Protein AF-K6XM88-F1 (afdb_monomer_lite)

Foldseek 3Di:
DDLCVLCVVLVHHSVVSVCVVVVVDDDDQVVVQSNCVVVVDRDDDDDD

Sequence (48 aa):
MSQTQYAVFIDLSAKTLWDIEKGNTDPILSVLSKVFRPAGMNIIAQAE

Organism: NCBI:txid493475

pLDDT: mean 92.31, std 5.43, range [65.19, 97.06]

Structure (mmCIF, N/CA/C/O backbone):
data_AF-K6XM88-F1
#
_entry.id   AF-K6XM88-F1
#
loop_
_atom_site.group_PDB
_atom_site.id
_atom_site.type_symbol
_atom_site.label_atom_id
_atom_site.label_alt_id
_atom_site.label_comp_id
_atom_site.label_asym_id
_atom_site.label_entity_id
_atom_site.label_seq_id
_atom_site.pdbx_PDB_ins_code
_atom_site.Cartn_x
_atom_site.Cartn_y
_atom_site.Cartn_z
_atom_site.occupancy
_atom_site.B_iso_or_equiv
_atom_site.auth_seq_id
_atom_site.auth_comp_id
_atom_site.auth_asym_id
_atom_site.auth_atom_id
_atom_site.pdbx_PDB_model_num
ATOM 1 N N . MET A 1 1 ? -15.585 0.228 2.181 1.00 85.50 1 MET A N 1
ATOM 2 C CA . MET A 1 1 ? -14.346 -0.231 2.843 1.00 85.50 1 MET A CA 1
ATOM 3 C C . MET A 1 1 ? -13.348 0.914 2.796 1.00 85.50 1 MET A C 1
ATOM 5 O O . MET A 1 1 ? -13.217 1.513 1.738 1.00 85.50 1 MET A O 1
ATOM 9 N N . SER A 1 2 ? -12.726 1.280 3.917 1.00 95.31 2 SER A N 1
ATOM 10 C CA . SER A 1 2 ? -11.671 2.307 3.940 1.00 95.31 2 SER A CA 1
ATOM 11 C C . SER A 1 2 ? -10.330 1.745 3.453 1.00 95.31 2 SER A C 1
ATOM 13 O O . SER A 1 2 ? -10.146 0.529 3.442 1.00 95.31 2 SER A O 1
ATOM 15 N N . GLN A 1 3 ? -9.372 2.611 3.100 1.00 94.75 3 GLN A N 1
ATOM 16 C CA . GLN A 1 3 ? -8.022 2.191 2.694 1.00 94.75 3 GLN A CA 1
ATOM 17 C C . GLN A 1 3 ? -7.345 1.331 3.776 1.00 94.75 3 GLN A C 1
ATOM 19 O O . GLN A 1 3 ? -6.789 0.281 3.477 1.00 94.75 3 GLN A O 1
ATOM 24 N N . THR A 1 4 ? -7.463 1.714 5.052 1.00 96.19 4 THR A N 1
ATOM 25 C CA . THR A 1 4 ? -6.917 0.940 6.178 1.00 96.19 4 THR A CA 1
ATOM 26 C C . THR A 1 4 ? -7.579 -0.428 6.310 1.00 96.19 4 THR A C 1
ATOM 28 O O . THR A 1 4 ? -6.892 -1.423 6.522 1.00 96.19 4 THR A O 1
ATOM 31 N N . GLN A 1 5 ? -8.906 -0.498 6.154 1.00 97.06 5 GLN A N 1
ATOM 32 C CA . GLN A 1 5 ? -9.625 -1.775 6.158 1.00 97.06 5 GLN A CA 1
ATOM 33 C C . GLN A 1 5 ? -9.197 -2.652 4.978 1.00 97.06 5 GLN A C 1
ATOM 35 O O . GLN A 1 5 ? -9.047 -3.859 5.147 1.00 97.06 5 GLN A O 1
ATOM 40 N N . TYR A 1 6 ? -8.961 -2.052 3.808 1.00 96.38 6 TYR A N 1
ATOM 41 C CA . TYR A 1 6 ? -8.487 -2.782 2.639 1.00 96.38 6 TYR A CA 1
ATOM 42 C C . TYR A 1 6 ? -7.072 -3.316 2.832 1.00 96.38 6 TYR A C 1
ATOM 44 O O . TYR A 1 6 ? -6.836 -4.487 2.566 1.00 96.38 6 TYR A O 1
ATOM 52 N N . ALA A 1 7 ? -6.159 -2.499 3.360 1.00 96.56 7 ALA A N 1
ATOM 53 C C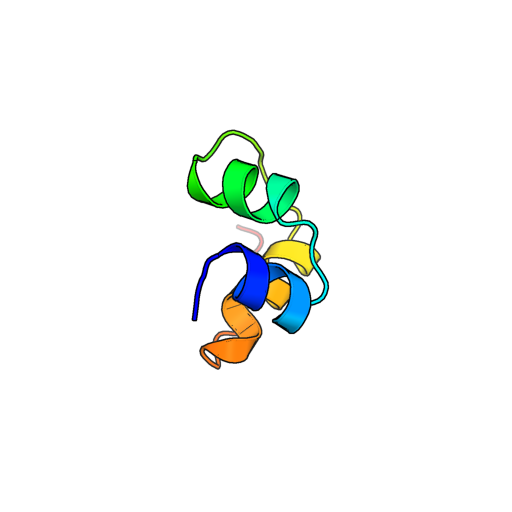A . ALA A 1 7 ? -4.786 -2.901 3.644 1.00 96.56 7 ALA A CA 1
ATOM 54 C C . ALA A 1 7 ? -4.741 -4.117 4.586 1.00 96.56 7 ALA A C 1
ATOM 56 O O . ALA A 1 7 ? -4.058 -5.096 4.296 1.00 96.56 7 ALA A O 1
ATOM 57 N N . VAL A 1 8 ? -5.552 -4.106 5.652 1.00 96.75 8 VAL A N 1
ATOM 58 C CA . VAL A 1 8 ? -5.712 -5.261 6.554 1.00 96.75 8 VAL A CA 1
ATOM 59 C C . VAL A 1 8 ? -6.275 -6.475 5.811 1.00 96.75 8 VAL A C 1
ATOM 61 O O . VAL A 1 8 ? -5.782 -7.584 5.990 1.00 96.75 8 VAL A O 1
ATOM 64 N N . PHE A 1 9 ? -7.279 -6.277 4.955 1.00 96.12 9 PHE A N 1
ATOM 65 C CA . PHE A 1 9 ? -7.900 -7.354 4.183 1.00 96.12 9 PHE A CA 1
ATOM 66 C C . PHE A 1 9 ? -6.930 -8.050 3.209 1.00 96.12 9 PHE A C 1
ATOM 68 O O . PHE A 1 9 ? -7.002 -9.267 3.056 1.00 96.12 9 PHE A O 1
ATOM 75 N N . ILE A 1 10 ? -6.007 -7.312 2.581 1.00 95.25 10 ILE A N 1
ATOM 76 C CA . ILE A 1 10 ? -5.000 -7.867 1.654 1.00 95.25 10 ILE A CA 1
ATOM 77 C C . ILE A 1 10 ? -3.657 -8.205 2.320 1.00 95.25 10 ILE A C 1
ATOM 79 O O . ILE A 1 10 ? -2.693 -8.520 1.615 1.00 95.25 10 ILE A O 1
ATOM 83 N N . ASP A 1 11 ? -3.581 -8.138 3.653 1.00 95.56 11 ASP A N 1
ATOM 84 C CA . ASP A 1 11 ? -2.357 -8.373 4.425 1.00 95.56 11 ASP A CA 1
ATOM 85 C C . ASP A 1 11 ? -1.186 -7.483 3.947 1.00 95.56 11 ASP A C 1
ATOM 87 O O . ASP A 1 11 ? -0.129 -7.944 3.495 1.00 95.56 11 ASP A O 1
ATOM 91 N N . LEU A 1 12 ? -1.420 -6.167 3.980 1.00 95.19 12 LEU A N 1
ATOM 92 C CA . LEU A 1 12 ? -0.461 -5.120 3.640 1.00 95.19 12 LEU A CA 1
ATOM 93 C C . LEU A 1 12 ? -0.540 -3.973 4.659 1.00 95.19 12 LEU A C 1
ATOM 95 O O . LEU A 1 12 ? -1.592 -3.692 5.231 1.00 95.19 12 LEU A O 1
ATOM 99 N N . SER A 1 13 ? 0.565 -3.257 4.875 1.00 95.56 13 SER A N 1
ATOM 100 C CA . SER A 1 13 ? 0.519 -2.062 5.721 1.00 95.56 13 SER A CA 1
ATOM 101 C C . SER A 1 13 ? -0.247 -0.933 5.017 1.00 95.56 13 SER A C 1
ATOM 103 O O . SER A 1 13 ? -0.100 -0.730 3.808 1.00 95.56 13 SER A O 1
ATOM 105 N N . ALA A 1 14 ? -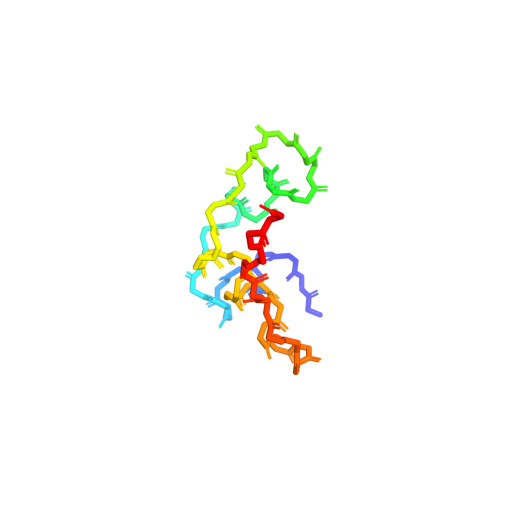1.031 -0.157 5.773 1.00 96.19 14 ALA A N 1
ATOM 106 C CA . ALA A 1 14 ? -1.767 0.987 5.224 1.00 96.19 14 ALA A CA 1
ATOM 107 C C . ALA A 1 14 ? -0.829 2.034 4.601 1.00 96.19 14 ALA A C 1
ATOM 109 O O . ALA A 1 14 ? -1.147 2.606 3.563 1.00 96.19 14 ALA A O 1
ATOM 110 N N . LYS A 1 15 ? 0.358 2.232 5.193 1.00 96.00 15 LYS A N 1
ATOM 111 C CA . LYS A 1 15 ? 1.389 3.123 4.650 1.00 96.00 15 LYS A CA 1
ATOM 112 C C . LYS A 1 15 ? 1.897 2.636 3.293 1.00 96.00 15 LYS A C 1
ATOM 114 O O . LYS A 1 15 ? 1.961 3.426 2.364 1.00 96.00 15 LYS A O 1
ATOM 119 N N . THR A 1 16 ? 2.210 1.346 3.168 1.00 94.75 16 THR A N 1
ATOM 120 C CA . THR A 1 16 ? 2.668 0.756 1.901 1.00 94.75 16 THR A CA 1
ATOM 121 C C . THR A 1 16 ? 1.600 0.879 0.820 1.00 94.75 16 THR A C 1
ATOM 123 O O . THR A 1 16 ? 1.919 1.265 -0.296 1.00 94.75 16 THR A O 1
ATOM 126 N N . LEU A 1 17 ? 0.334 0.594 1.148 1.00 95.81 17 LEU A N 1
ATOM 127 C CA . LEU A 1 17 ? -0.770 0.746 0.200 1.00 95.81 17 LEU A CA 1
ATOM 128 C C . LEU A 1 17 ? -0.898 2.202 -0.271 1.00 95.81 17 LEU A C 1
ATOM 130 O O . LEU A 1 17 ? -1.022 2.454 -1.464 1.00 95.81 17 LEU A O 1
ATOM 134 N N . TRP A 1 18 ? -0.797 3.157 0.655 1.00 96.12 18 TRP A N 1
ATOM 135 C CA . TRP A 1 18 ? -0.826 4.581 0.332 1.00 96.12 18 TRP A CA 1
ATOM 136 C C . TRP A 1 18 ? 0.360 5.013 -0.542 1.00 96.12 18 TRP A C 1
ATOM 138 O O . TRP A 1 18 ? 0.160 5.723 -1.524 1.00 96.12 18 TRP A O 1
ATOM 148 N N . ASP A 1 19 ? 1.577 4.560 -0.227 1.00 96.12 19 ASP A N 1
ATOM 149 C CA . ASP A 1 19 ? 2.778 4.869 -1.010 1.00 96.12 19 ASP A CA 1
ATOM 150 C C . ASP A 1 19 ? 2.673 4.303 -2.444 1.00 96.12 19 ASP A C 1
ATOM 152 O O . ASP A 1 19 ? 3.069 4.979 -3.392 1.00 96.12 19 ASP A O 1
ATOM 156 N N . ILE A 1 20 ? 2.058 3.127 -2.626 1.00 94.50 20 ILE A N 1
ATOM 157 C CA . ILE A 1 20 ? 1.759 2.549 -3.949 1.00 94.50 20 ILE A CA 1
ATOM 158 C C . ILE A 1 20 ? 0.714 3.382 -4.697 1.00 94.50 20 ILE A C 1
ATOM 160 O O . ILE A 1 20 ? 0.936 3.760 -5.843 1.00 94.50 20 ILE A O 1
ATOM 164 N N . GLU A 1 21 ? -0.418 3.699 -4.064 1.00 92.44 21 GLU A N 1
ATOM 165 C CA . GLU A 1 21 ? -1.500 4.470 -4.694 1.00 92.44 21 GLU A CA 1
ATOM 166 C C . GLU A 1 21 ? -1.068 5.885 -5.102 1.00 92.44 21 GLU A C 1
ATOM 168 O O . GLU A 1 21 ? -1.607 6.453 -6.053 1.00 92.44 21 GLU A O 1
ATOM 173 N N . LYS A 1 22 ? -0.103 6.471 -4.386 1.00 95.44 22 LYS A N 1
ATOM 174 C CA . LYS A 1 22 ? 0.481 7.777 -4.714 1.00 95.44 22 LYS A CA 1
ATOM 175 C C . LYS A 1 22 ? 1.621 7.713 -5.728 1.00 95.44 22 LYS A C 1
ATOM 177 O O . LYS A 1 22 ? 2.049 8.771 -6.179 1.00 95.44 22 LYS A O 1
ATOM 182 N N . GLY A 1 23 ? 2.095 6.520 -6.092 1.00 92.12 23 GLY A N 1
ATOM 183 C CA . GLY A 1 23 ? 3.266 6.360 -6.955 1.00 92.12 23 GLY A CA 1
ATOM 184 C C . GLY A 1 23 ? 4.578 6.776 -6.280 1.00 92.12 23 GLY A C 1
ATOM 185 O O . GLY A 1 23 ? 5.532 7.132 -6.959 1.00 92.12 23 GLY A O 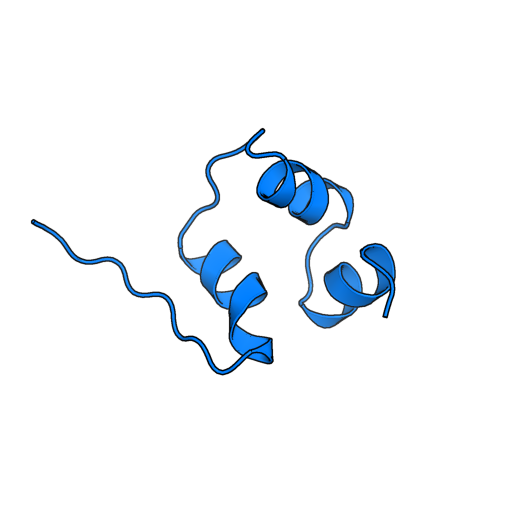1
ATOM 186 N N . ASN A 1 24 ? 4.636 6.750 -4.943 1.00 94.06 24 ASN A N 1
ATOM 187 C CA . ASN A 1 24 ? 5.839 7.068 -4.162 1.00 94.06 24 ASN A CA 1
ATOM 188 C C . ASN A 1 24 ? 6.816 5.882 -4.067 1.00 94.06 24 ASN A C 1
ATOM 190 O O . ASN A 1 24 ? 7.877 5.987 -3.451 1.00 94.06 24 ASN A O 1
ATOM 194 N N . THR A 1 25 ? 6.433 4.713 -4.570 1.00 91.25 25 THR A N 1
ATOM 195 C CA . THR A 1 25 ? 7.217 3.478 -4.510 1.00 91.25 25 THR A CA 1
ATOM 196 C C . THR A 1 25 ? 6.855 2.600 -5.692 1.00 91.25 25 THR A C 1
ATOM 198 O O . THR A 1 25 ? 5.679 2.497 -6.031 1.0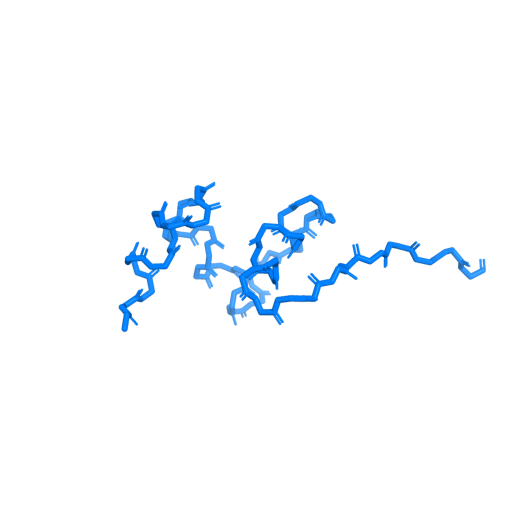0 91.25 25 THR A O 1
ATOM 201 N N . ASP A 1 26 ? 7.859 1.918 -6.243 1.00 89.94 26 ASP A N 1
ATOM 202 C CA . ASP A 1 26 ? 7.691 0.853 -7.227 1.00 89.94 26 ASP A CA 1
ATOM 203 C C . ASP A 1 26 ? 7.514 -0.494 -6.505 1.00 89.94 26 ASP A C 1
ATOM 205 O O . ASP A 1 26 ? 8.486 -1.068 -5.996 1.00 89.94 26 ASP A O 1
ATOM 209 N N . PRO A 1 27 ? 6.280 -1.015 -6.381 1.00 89.81 27 PRO A N 1
ATOM 210 C CA . PRO A 1 27 ? 6.046 -2.290 -5.723 1.00 89.81 27 PRO A CA 1
ATOM 211 C C . PRO A 1 27 ? 6.535 -3.461 -6.577 1.00 89.81 27 PRO A C 1
ATOM 213 O O . PRO A 1 27 ? 6.336 -3.515 -7.790 1.00 89.81 27 PRO A O 1
ATOM 216 N N . ILE A 1 28 ? 7.080 -4.479 -5.913 1.00 92.94 28 ILE A N 1
ATOM 217 C CA . ILE A 1 28 ? 7.367 -5.765 -6.553 1.00 92.94 28 ILE A CA 1
ATOM 218 C C . ILE A 1 28 ? 6.072 -6.485 -6.968 1.00 92.94 28 ILE A C 1
ATOM 220 O O . ILE A 1 28 ? 5.007 -6.298 -6.371 1.00 92.94 28 ILE A O 1
ATOM 224 N N . LEU A 1 29 ? 6.178 -7.389 -7.947 1.00 89.94 29 LEU A N 1
ATOM 225 C CA . LEU A 1 29 ? 5.042 -8.122 -8.523 1.00 89.94 29 LEU A CA 1
ATOM 226 C C . LEU A 1 29 ? 4.161 -8.836 -7.480 1.00 89.94 29 LEU A C 1
ATOM 228 O O . LEU A 1 29 ? 2.937 -8.866 -7.617 1.00 89.94 29 LEU A O 1
ATOM 232 N N . SER A 1 30 ? 4.755 -9.395 -6.420 1.00 89.81 30 SER A N 1
ATOM 233 C CA . SER A 1 30 ? 4.005 -10.093 -5.365 1.00 89.81 30 SER A CA 1
ATOM 234 C C . SER A 1 30 ? 3.086 -9.156 -4.575 1.00 89.81 30 SER A C 1
ATOM 23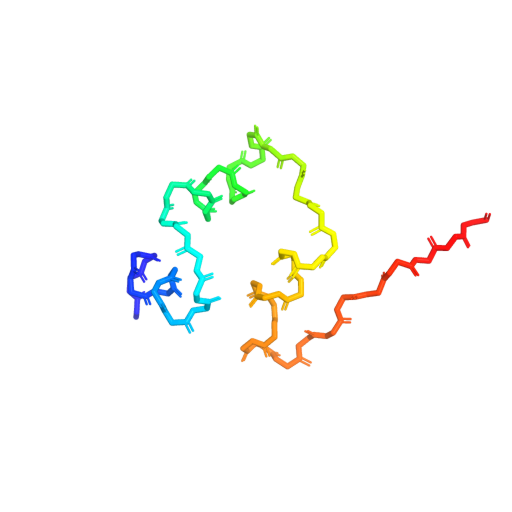6 O O . SER A 1 30 ? 1.985 -9.549 -4.187 1.00 89.81 30 SER A O 1
ATOM 238 N N . VAL A 1 31 ? 3.500 -7.901 -4.385 1.00 93.31 31 VAL A N 1
ATOM 239 C CA . VAL A 1 31 ? 2.701 -6.869 -3.718 1.00 93.31 31 VAL A CA 1
ATOM 240 C C . VAL A 1 31 ? 1.556 -6.422 -4.622 1.00 93.31 31 VAL A C 1
ATOM 242 O O . VAL A 1 31 ? 0.413 -6.389 -4.173 1.00 93.31 31 VAL A O 1
ATOM 245 N N . LEU A 1 32 ? 1.824 -6.178 -5.907 1.00 93.44 32 LEU A N 1
ATOM 246 C CA . LEU A 1 32 ? 0.776 -5.869 -6.887 1.00 93.44 32 LEU A CA 1
ATOM 247 C C . LEU A 1 32 ? -0.258 -6.998 -6.980 1.00 93.44 32 LEU A C 1
ATOM 249 O O . LEU A 1 32 ? -1.461 -6.748 -6.983 1.00 93.44 32 LEU A O 1
ATOM 253 N N . SER A 1 33 ? 0.199 -8.250 -6.955 1.00 92.94 33 SER A N 1
ATOM 254 C CA . SER A 1 33 ? -0.687 -9.416 -6.939 1.00 92.94 33 SER A CA 1
ATOM 255 C C . SER A 1 33 ? -1.616 -9.404 -5.721 1.00 92.94 33 SER A C 1
ATOM 257 O O . SER A 1 33 ? -2.814 -9.613 -5.877 1.00 92.94 33 SER A O 1
ATOM 259 N N . LYS A 1 34 ? -1.112 -9.101 -4.514 1.00 93.50 34 LYS A N 1
ATOM 260 C CA . LYS A 1 34 ? -1.953 -8.945 -3.310 1.00 93.50 34 LYS A CA 1
ATOM 261 C C . LYS A 1 34 ? -2.994 -7.831 -3.473 1.00 93.50 34 LYS A C 1
ATOM 263 O O . LYS A 1 34 ? -4.154 -8.036 -3.125 1.00 93.50 34 LYS A O 1
ATOM 268 N N . VAL A 1 35 ? -2.591 -6.684 -4.022 1.00 94.62 35 VAL A N 1
ATOM 269 C CA . VAL A 1 35 ? -3.455 -5.505 -4.207 1.00 94.62 35 VAL A CA 1
ATOM 270 C C . VAL A 1 35 ? -4.597 -5.773 -5.187 1.00 94.62 35 VAL A C 1
ATOM 272 O O . VAL A 1 35 ? -5.707 -5.304 -4.955 1.00 94.62 35 VAL A O 1
ATOM 275 N N . PHE A 1 36 ? -4.360 -6.531 -6.257 1.00 94.19 36 PHE A N 1
ATOM 276 C CA . PHE A 1 36 ? -5.340 -6.721 -7.332 1.00 94.19 36 PHE A CA 1
ATOM 277 C C . PHE A 1 36 ? -6.099 -8.053 -7.283 1.00 94.19 36 PHE A C 1
ATOM 279 O O . PHE A 1 36 ? -7.164 -8.173 -7.894 1.00 94.19 36 PHE A O 1
ATOM 286 N N . ARG A 1 37 ? -5.629 -9.032 -6.501 1.00 93.06 37 ARG A N 1
ATOM 287 C CA . ARG A 1 37 ? -6.294 -10.333 -6.324 1.00 93.06 37 ARG A CA 1
ATOM 288 C C . ARG A 1 37 ? -7.764 -10.230 -5.887 1.00 93.06 37 ARG A C 1
ATOM 290 O O . ARG A 1 37 ? -8.566 -10.989 -6.430 1.00 93.06 37 ARG A O 1
ATOM 297 N N . PRO A 1 38 ? -8.170 -9.313 -4.985 1.00 93.75 38 PRO A N 1
ATOM 298 C CA . PRO A 1 38 ? -9.584 -9.130 -4.644 1.00 93.75 38 PRO A CA 1
ATOM 299 C C . PRO A 1 38 ? -10.478 -8.720 -5.813 1.00 93.75 38 PRO A C 1
ATOM 301 O O . PRO A 1 38 ? -11.671 -9.003 -5.795 1.00 93.75 38 PRO A O 1
ATOM 304 N N . ALA A 1 39 ? -9.907 -8.075 -6.832 1.00 91.50 39 ALA A N 1
ATOM 305 C CA . ALA A 1 39 ? -10.611 -7.693 -8.050 1.00 91.50 39 ALA A CA 1
ATOM 306 C C . ALA A 1 39 ? -10.634 -8.819 -9.103 1.00 91.50 39 ALA A C 1
ATOM 308 O O . ALA A 1 39 ? -11.045 -8.590 -10.236 1.00 91.50 39 ALA A O 1
ATOM 309 N N . GLY A 1 40 ? -10.157 -10.023 -8.763 1.00 93.06 40 GLY A N 1
ATOM 310 C CA . GLY A 1 40 ? -10.041 -11.142 -9.702 1.00 93.06 40 GLY A CA 1
ATOM 311 C C . GLY A 1 40 ? -8.946 -10.953 -10.755 1.00 93.06 40 GLY A C 1
ATOM 312 O O . GLY A 1 40 ? -8.869 -11.729 -11.704 1.00 93.06 40 GLY A O 1
ATOM 313 N N . MET A 1 41 ? -8.093 -9.938 -10.598 1.00 93.56 41 MET A N 1
ATOM 314 C CA . MET A 1 41 ? -6.998 -9.655 -11.517 1.00 93.56 41 MET A CA 1
ATOM 315 C C . MET A 1 41 ? -5.729 -10.376 -11.066 1.00 93.56 41 MET A C 1
ATOM 317 O O . MET A 1 41 ? -5.315 -10.276 -9.910 1.00 93.56 41 MET A O 1
ATOM 321 N N . ASN A 1 42 ? -5.098 -11.081 -12.003 1.00 86.88 42 ASN A N 1
ATOM 322 C CA . ASN A 1 42 ? -3.809 -11.723 -11.795 1.00 86.88 42 ASN A CA 1
ATOM 323 C C . ASN A 1 42 ? -2.735 -10.943 -12.558 1.00 86.88 42 ASN A C 1
ATOM 325 O O . ASN A 1 42 ? -2.734 -10.938 -13.788 1.00 86.88 42 ASN A O 1
ATOM 329 N N . ILE A 1 43 ? -1.855 -10.257 -11.831 1.00 90.69 43 ILE A N 1
ATOM 330 C CA . ILE A 1 43 ? -0.768 -9.483 -12.433 1.00 90.69 43 ILE A CA 1
ATOM 331 C C . ILE A 1 43 ? 0.382 -10.439 -12.743 1.00 90.69 43 ILE A C 1
ATOM 333 O O . ILE A 1 43 ? 0.860 -11.150 -11.860 1.00 90.69 43 ILE A O 1
ATOM 337 N N . ILE A 1 44 ? 0.839 -10.438 -13.992 1.00 88.56 44 ILE A N 1
ATOM 338 C CA . ILE A 1 44 ? 1.986 -11.225 -14.447 1.00 88.56 44 ILE A CA 1
ATOM 339 C C . ILE A 1 44 ? 3.070 -10.285 -14.968 1.00 88.56 44 ILE A C 1
ATOM 341 O O . ILE A 1 44 ? 2.767 -9.273 -15.595 1.00 88.56 44 ILE A O 1
ATOM 345 N N . ALA A 1 45 ? 4.333 -10.619 -14.712 1.00 86.88 45 ALA A N 1
ATOM 346 C CA . ALA A 1 45 ? 5.434 -9.988 -15.424 1.00 86.88 45 ALA A CA 1
ATOM 347 C C . ALA A 1 45 ? 5.517 -10.595 -16.828 1.00 86.88 45 ALA A C 1
ATOM 349 O O . ALA A 1 45 ? 5.488 -11.818 -16.977 1.00 86.88 45 ALA A O 1
ATOM 350 N N . GLN A 1 46 ? 5.631 -9.744 -17.840 1.00 83.56 46 GLN A N 1
ATOM 351 C CA . GLN A 1 46 ? 6.012 -10.146 -19.188 1.00 83.56 46 GLN A CA 1
ATOM 352 C C . GLN A 1 46 ? 7.408 -9.590 -19.456 1.00 83.56 46 GLN A C 1
ATOM 354 O O . GLN A 1 46 ? 7.674 -8.428 -19.158 1.00 83.56 46 GLN A O 1
ATOM 359 N N . ALA A 1 47 ? 8.307 -10.445 -19.936 1.00 78.75 47 ALA A N 1
ATOM 360 C CA . ALA A 1 47 ? 9.588 -10.007 -20.470 1.00 78.75 47 ALA A CA 1
ATOM 361 C C . ALA A 1 47 ? 9.373 -9.626 -21.940 1.00 78.75 47 ALA A C 1
ATOM 363 O O . ALA A 1 47 ? 8.735 -10.395 -22.665 1.00 78.75 47 ALA A O 1
ATOM 364 N N . GLU A 1 48 ? 9.854 -8.447 -22.331 1.00 65.19 48 GLU A N 1
ATOM 365 C CA . GLU A 1 48 ? 9.945 -8.023 -23.736 1.00 65.19 48 GLU A CA 1
ATOM 366 C C . GLU A 1 48 ? 11.108 -8.711 -24.459 1.00 65.19 48 GLU A C 1
ATOM 368 O O . GLU A 1 48 ? 12.163 -8.935 -23.817 1.00 65.19 48 GLU A O 1
#

Radi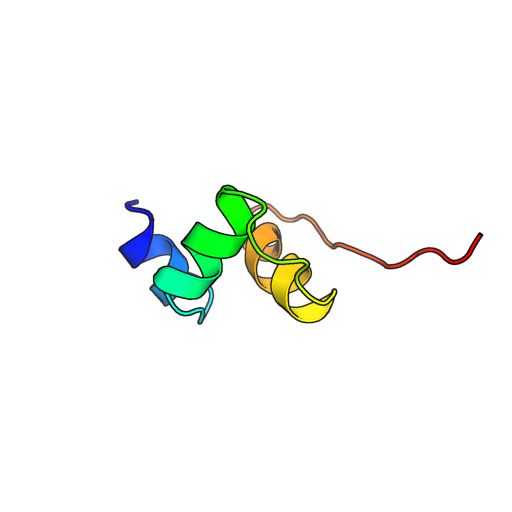us of gyration: 11.09 Å; chains: 1; bounding box: 24×20×30 Å

Secondary structure (DSSP, 8-state):
--HHHHHHHTT--HHHHHHHHTTSS---HHHHHHHHGGGT--------